Protein AF-A0A1W9SH51-F1 (afdb_monomer_lite)

Radius of gyration: 25.37 Å; chains: 1; bounding box: 35×31×90 Å

pLDDT: mean 86.39, std 11.56, range [53.78, 96.69]

Structure (mmCIF, N/CA/C/O backbone):
data_AF-A0A1W9SH51-F1
#
_entry.id   AF-A0A1W9SH51-F1
#
loop_
_atom_site.group_PDB
_atom_site.id
_atom_site.type_symbol
_atom_site.label_atom_id
_atom_site.label_alt_id
_atom_site.label_comp_id
_atom_site.label_asym_id
_atom_site.label_entity_id
_atom_site.label_seq_id
_atom_site.pdbx_PDB_ins_code
_atom_site.Cartn_x
_atom_site.Cartn_y
_atom_site.Cartn_z
_atom_site.occupancy
_atom_site.B_iso_or_equiv
_atom_site.auth_seq_id
_atom_site.auth_comp_id
_atom_site.auth_asym_id
_atom_site.auth_atom_id
_atom_site.pdbx_PDB_model_num
ATOM 1 N N . MET A 1 1 ? 20.339 -12.412 -67.704 1.00 67.69 1 MET A N 1
ATOM 2 C CA . MET A 1 1 ? 18.882 -12.650 -67.577 1.00 67.69 1 MET A CA 1
ATOM 3 C C . MET A 1 1 ? 18.539 -13.509 -66.360 1.00 67.69 1 MET A C 1
ATOM 5 O O . MET A 1 1 ? 17.982 -12.957 -65.426 1.00 67.69 1 MET A O 1
ATOM 9 N N . LYS A 1 2 ? 18.934 -14.795 -66.278 1.00 73.06 2 LYS A N 1
ATOM 10 C CA . LYS A 1 2 ? 18.623 -15.659 -65.108 1.00 73.06 2 LYS A CA 1
ATOM 11 C C . LYS A 1 2 ? 19.119 -15.112 -63.757 1.00 73.06 2 LYS A C 1
ATOM 13 O O . LYS A 1 2 ? 18.362 -15.106 -62.800 1.00 73.06 2 LYS A O 1
ATOM 18 N N . LYS A 1 3 ? 20.353 -14.593 -63.690 1.00 73.50 3 LYS A N 1
ATOM 19 C CA . LYS A 1 3 ? 20.926 -14.015 -62.454 1.00 73.50 3 LYS A CA 1
ATOM 20 C C . LYS A 1 3 ? 20.164 -12.773 -61.973 1.00 73.50 3 LYS A C 1
ATOM 22 O O . LYS A 1 3 ? 19.867 -12.658 -60.794 1.00 73.50 3 LYS A O 1
ATOM 27 N N . THR A 1 4 ? 19.788 -11.894 -62.900 1.00 78.12 4 THR A N 1
ATOM 28 C CA . THR A 1 4 ? 18.985 -10.693 -62.623 1.00 78.12 4 THR A CA 1
ATOM 29 C C . THR A 1 4 ? 17.590 -11.056 -62.109 1.00 78.12 4 THR A C 1
ATOM 31 O O . THR A 1 4 ? 17.111 -10.445 -61.164 1.00 78.12 4 THR A O 1
ATOM 34 N N . LEU A 1 5 ? 16.974 -12.098 -62.681 1.00 79.75 5 LEU A N 1
ATOM 35 C CA . LEU A 1 5 ? 15.664 -12.602 -62.261 1.00 79.75 5 LEU A CA 1
ATOM 36 C C . LEU A 1 5 ? 15.698 -13.203 -60.844 1.00 79.75 5 LEU A C 1
ATOM 38 O O . LEU A 1 5 ? 14.776 -12.998 -60.063 1.00 79.75 5 LEU A O 1
ATOM 42 N N . ILE A 1 6 ? 16.778 -13.914 -60.499 1.00 82.06 6 ILE A N 1
ATOM 43 C CA . ILE A 1 6 ? 16.974 -14.492 -59.161 1.00 82.06 6 ILE A CA 1
ATOM 44 C C . ILE A 1 6 ? 17.112 -13.384 -58.112 1.00 82.06 6 ILE A C 1
ATOM 46 O O . ILE A 1 6 ? 16.425 -13.435 -57.099 1.00 82.06 6 ILE A O 1
ATOM 50 N N . VAL A 1 7 ? 17.930 -12.359 -58.380 1.00 84.75 7 VAL A N 1
ATOM 51 C CA . VAL A 1 7 ? 18.124 -11.225 -57.458 1.00 84.75 7 VAL A CA 1
ATOM 52 C C . VAL A 1 7 ? 16.812 -10.474 -57.215 1.00 84.75 7 VAL A C 1
ATOM 54 O O . VAL A 1 7 ? 16.485 -10.149 -56.073 1.00 84.75 7 VAL A O 1
ATOM 57 N N . LEU A 1 8 ? 16.020 -10.253 -58.269 1.00 84.69 8 LEU A N 1
ATOM 58 C CA . LEU A 1 8 ? 14.731 -9.572 -58.152 1.00 84.69 8 LEU A CA 1
ATOM 59 C C . LEU A 1 8 ? 13.738 -10.375 -57.293 1.00 84.69 8 LEU A C 1
ATOM 61 O O . LEU A 1 8 ? 13.085 -9.810 -56.420 1.00 84.69 8 LEU A O 1
ATOM 65 N N . ASN A 1 9 ? 13.686 -11.697 -57.480 1.00 81.75 9 ASN A N 1
ATOM 66 C CA . ASN A 1 9 ? 12.831 -12.582 -56.687 1.00 81.75 9 ASN A CA 1
ATOM 67 C C . ASN A 1 9 ? 13.275 -12.672 -55.220 1.00 81.75 9 ASN A C 1
ATOM 69 O O . ASN A 1 9 ? 12.424 -12.707 -54.336 1.00 81.75 9 ASN A O 1
ATOM 73 N N . THR A 1 10 ? 14.582 -12.660 -54.934 1.00 80.19 10 THR A N 1
ATOM 74 C CA . THR A 1 10 ? 15.076 -12.642 -53.546 1.00 80.19 10 THR A CA 1
ATOM 75 C C . THR A 1 10 ? 14.762 -11.331 -52.833 1.00 80.19 10 THR A C 1
ATOM 77 O O . THR A 1 10 ? 14.383 -11.355 -51.667 1.00 80.19 10 THR A O 1
ATOM 80 N N . ILE A 1 11 ? 14.858 -10.193 -53.530 1.00 85.25 11 ILE A N 1
ATOM 81 C CA . ILE A 1 11 ? 14.500 -8.883 -52.969 1.00 85.25 11 ILE A CA 1
ATOM 82 C C . ILE A 1 11 ? 12.991 -8.820 -52.706 1.00 85.25 11 ILE A C 1
ATOM 84 O O . ILE A 1 11 ? 12.576 -8.389 -51.634 1.00 85.25 11 ILE A O 1
ATOM 88 N N . LEU A 1 12 ? 12.170 -9.308 -53.640 1.00 84.12 12 LEU A N 1
ATOM 89 C CA . LEU A 1 12 ? 10.717 -9.346 -53.478 1.00 84.12 12 LEU A CA 1
ATOM 90 C C . LEU A 1 12 ? 10.287 -10.258 -52.318 1.00 84.12 12 LEU A C 1
ATOM 92 O O . LEU A 1 12 ? 9.429 -9.874 -51.527 1.00 84.12 12 LEU A O 1
ATOM 96 N N . ALA A 1 13 ? 10.918 -11.427 -52.167 1.00 81.50 13 ALA A N 1
ATOM 97 C CA . ALA A 1 13 ? 10.682 -12.321 -51.035 1.00 81.50 13 ALA A CA 1
ATOM 98 C C . ALA A 1 13 ? 11.068 -11.667 -49.697 1.00 81.50 13 ALA A C 1
ATOM 100 O O . ALA A 1 13 ? 10.324 -11.777 -48.727 1.00 81.50 13 ALA A O 1
ATOM 101 N N . LEU A 1 14 ? 12.182 -10.931 -49.652 1.00 79.12 14 LEU A N 1
ATOM 102 C CA . LEU A 1 14 ? 12.616 -10.220 -48.450 1.00 79.12 14 LEU A CA 1
ATOM 103 C C . LEU A 1 14 ? 11.647 -9.086 -48.072 1.00 79.12 14 LEU A C 1
ATOM 105 O O . LEU A 1 14 ? 11.308 -8.936 -46.903 1.00 79.12 14 LEU A O 1
ATOM 109 N N . ILE A 1 15 ? 11.135 -8.336 -49.053 1.00 77.56 15 ILE A N 1
ATOM 110 C CA . ILE A 1 15 ? 10.126 -7.283 -48.835 1.00 77.56 15 ILE A CA 1
ATOM 111 C C . ILE A 1 15 ? 8.801 -7.877 -48.330 1.00 77.56 15 ILE A C 1
ATOM 113 O O . ILE A 1 15 ? 8.161 -7.291 -47.457 1.00 77.56 15 ILE A O 1
ATOM 117 N N . LEU A 1 16 ? 8.400 -9.051 -48.826 1.00 73.50 16 LEU A N 1
ATOM 118 C CA . LEU A 1 16 ? 7.199 -9.751 -48.359 1.00 73.50 16 LEU A CA 1
ATOM 119 C C . LEU A 1 16 ? 7.340 -10.235 -46.907 1.00 73.50 16 LEU A C 1
ATOM 121 O O . LEU A 1 16 ? 6.398 -10.084 -46.133 1.00 73.50 16 LEU A O 1
ATOM 125 N N . VAL A 1 17 ? 8.518 -10.735 -46.514 1.00 71.75 17 VAL A N 1
ATOM 126 C CA . VAL A 1 17 ? 8.808 -11.114 -45.117 1.00 71.75 17 VAL A CA 1
ATOM 127 C C . VAL A 1 17 ? 8.790 -9.886 -44.199 1.00 71.75 17 VAL A C 1
ATOM 129 O O . VAL A 1 17 ? 8.200 -9.935 -43.125 1.00 71.75 17 VAL A O 1
ATOM 132 N N . LEU A 1 18 ? 9.359 -8.759 -44.642 1.00 65.00 18 LEU A N 1
ATOM 133 C CA . LEU A 1 18 ? 9.366 -7.510 -43.869 1.00 65.00 18 LEU A CA 1
ATOM 134 C C . LEU A 1 18 ? 7.968 -6.882 -43.733 1.00 65.00 18 LEU A C 1
ATOM 136 O O . LEU A 1 18 ? 7.675 -6.257 -42.717 1.00 65.00 18 LEU A O 1
ATOM 140 N N . SER A 1 19 ? 7.088 -7.082 -44.718 1.00 63.75 19 SER A N 1
ATOM 141 C CA . SER A 1 19 ? 5.709 -6.566 -44.692 1.00 63.75 19 SER A CA 1
ATOM 142 C C . SER A 1 19 ? 4.786 -7.375 -43.770 1.00 63.75 19 SER A C 1
ATOM 144 O O . SER A 1 19 ? 3.774 -6.857 -43.308 1.00 63.75 19 SER A O 1
ATOM 146 N N . TYR A 1 20 ? 5.137 -8.631 -43.469 1.00 62.81 20 TYR A N 1
ATOM 147 C CA . TYR A 1 20 ? 4.387 -9.496 -42.549 1.00 62.81 20 TYR A CA 1
ATOM 148 C C . TYR A 1 20 ? 4.727 -9.275 -41.064 1.00 62.81 20 TYR A C 1
ATOM 150 O O . TYR A 1 20 ? 3.995 -9.756 -40.204 1.00 62.81 20 TYR A O 1
ATOM 158 N N . CYS A 1 21 ? 5.781 -8.517 -40.741 1.00 62.62 21 CYS A N 1
ATOM 159 C CA . CYS A 1 21 ? 6.168 -8.208 -39.357 1.00 62.62 21 CYS A CA 1
ATOM 160 C C . CYS A 1 21 ? 5.551 -6.915 -38.792 1.00 62.62 21 CYS A C 1
ATOM 162 O O . CYS A 1 21 ? 5.884 -6.536 -37.675 1.00 62.62 21 CYS A O 1
ATOM 164 N N . SER A 1 22 ? 4.693 -6.195 -39.526 1.00 61.84 22 SER A N 1
ATOM 165 C CA . SER A 1 22 ? 4.311 -4.828 -39.122 1.00 61.84 22 SER A CA 1
ATOM 166 C C . SER A 1 22 ? 2.964 -4.688 -38.404 1.00 61.84 22 SER A C 1
ATOM 168 O O . SER A 1 22 ? 2.526 -3.559 -38.178 1.00 61.84 22 SER A O 1
ATOM 170 N N . THR A 1 23 ? 2.280 -5.776 -38.041 1.00 61.59 23 THR A N 1
ATOM 171 C CA . THR A 1 23 ? 1.024 -5.666 -37.275 1.00 61.59 23 THR A CA 1
ATOM 172 C C . THR A 1 23 ? 0.909 -6.719 -36.182 1.00 61.59 23 THR A C 1
ATOM 174 O O . THR A 1 23 ? -0.056 -7.478 -36.124 1.00 61.59 23 THR A O 1
ATOM 177 N N . ASP A 1 24 ? 1.855 -6.701 -35.244 1.00 56.00 24 ASP A N 1
ATOM 178 C CA . ASP A 1 24 ? 1.523 -7.171 -33.904 1.00 56.00 24 ASP A CA 1
ATOM 179 C C . ASP A 1 24 ? 0.466 -6.224 -33.332 1.00 56.00 24 ASP A C 1
ATOM 181 O O . ASP A 1 24 ? 0.709 -5.035 -33.101 1.00 56.00 24 ASP A O 1
ATOM 185 N N . LYS A 1 25 ? -0.748 -6.747 -33.132 1.00 54.41 25 LYS A N 1
ATOM 186 C CA . LYS A 1 25 ? -1.753 -6.082 -32.304 1.00 54.41 25 LYS A CA 1
ATOM 187 C C . LYS A 1 25 ? -1.257 -6.139 -30.866 1.00 54.41 25 LYS A C 1
ATOM 189 O O . LYS A 1 25 ? -1.532 -7.080 -30.132 1.00 54.41 25 LYS A O 1
ATOM 194 N N . ASN A 1 26 ? -0.470 -5.137 -30.509 1.00 53.78 26 ASN A N 1
ATOM 195 C CA . ASN A 1 26 ? -0.003 -4.917 -29.158 1.00 53.78 26 ASN A CA 1
ATOM 196 C C . ASN A 1 26 ? -1.116 -4.189 -28.367 1.00 53.78 26 ASN A C 1
ATOM 198 O O . ASN A 1 26 ? -1.641 -3.190 -28.869 1.00 53.78 26 ASN A O 1
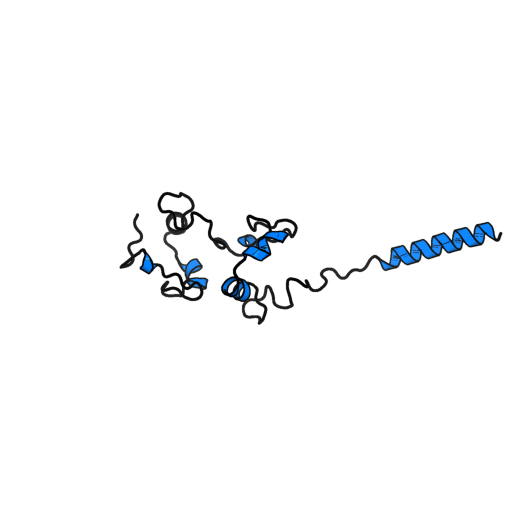ATOM 202 N N . PRO A 1 27 ? -1.484 -4.651 -27.160 1.00 57.22 27 PRO A N 1
ATOM 203 C CA . PRO A 1 27 ? -0.902 -5.783 -26.455 1.00 57.22 27 PRO A CA 1
ATOM 204 C C . PRO A 1 27 ? -1.588 -7.111 -26.771 1.00 57.22 27 PRO A C 1
ATOM 206 O O . PRO A 1 27 ? -2.814 -7.224 -26.727 1.00 57.22 27 PRO A O 1
ATOM 209 N N . LEU A 1 28 ? -0.766 -8.139 -27.011 1.00 56.72 28 LEU A N 1
ATOM 210 C CA . LEU A 1 28 ? -1.186 -9.523 -26.804 1.00 56.72 28 LEU A CA 1
ATOM 211 C C . LEU A 1 28 ? -1.681 -9.669 -25.353 1.00 56.72 28 LEU A C 1
ATOM 213 O O . LEU A 1 28 ? -1.148 -8.988 -24.469 1.00 56.72 28 LEU A O 1
ATOM 217 N N . PRO A 1 29 ? -2.662 -10.547 -25.072 1.00 61.16 29 PRO A N 1
ATOM 218 C CA . PRO A 1 29 ? -3.043 -10.856 -23.702 1.00 61.16 29 PRO A CA 1
ATOM 219 C C . PRO A 1 29 ? -1.792 -11.243 -22.913 1.00 61.16 29 PRO A C 1
ATOM 221 O O . PRO A 1 29 ? -1.067 -12.164 -23.294 1.00 61.16 29 PRO A O 1
ATOM 224 N N . SER A 1 30 ? -1.506 -10.502 -21.845 1.00 69.62 30 SER A N 1
ATOM 225 C CA . SER A 1 30 ? -0.377 -10.814 -20.980 1.00 69.62 30 SER A CA 1
ATOM 226 C C . SER A 1 30 ? -0.617 -12.190 -20.366 1.00 69.62 30 SER A C 1
ATOM 228 O O . SER A 1 30 ? -1.570 -12.382 -19.618 1.00 69.62 30 SER A O 1
ATOM 230 N N . VAL A 1 31 ? 0.257 -13.155 -20.647 1.00 74.31 31 VAL A N 1
ATOM 231 C CA . VAL A 1 31 ? 0.210 -14.469 -19.981 1.00 74.31 31 VAL A CA 1
ATOM 232 C C . VAL A 1 31 ? 0.390 -14.352 -18.465 1.00 74.31 31 VAL A C 1
ATOM 234 O O . VAL A 1 31 ? -0.103 -15.197 -17.726 1.00 74.31 31 VAL A O 1
ATOM 237 N N . SER A 1 32 ? 1.041 -13.283 -17.998 1.00 84.50 32 SER A N 1
ATOM 238 C CA . SER A 1 32 ? 1.205 -12.987 -16.572 1.00 84.50 32 SER A CA 1
ATOM 239 C C . SER A 1 32 ? 0.013 -12.236 -15.969 1.00 84.50 32 SER A C 1
ATOM 241 O O . SER A 1 32 ? -0.161 -12.260 -14.756 1.00 84.50 32 SER A O 1
ATOM 243 N N . HIS A 1 33 ? -0.801 -11.564 -16.793 1.00 90.75 33 HIS A N 1
ATOM 244 C CA . HIS A 1 33 ? -1.925 -10.726 -16.362 1.00 90.75 33 HIS A CA 1
ATOM 245 C C . HIS A 1 33 ? -3.159 -11.031 -17.231 1.00 90.75 33 HIS A C 1
ATOM 247 O O . HIS A 1 33 ? -3.299 -10.444 -18.309 1.00 90.75 33 HIS A O 1
ATOM 253 N N . PRO A 1 34 ? -4.037 -11.954 -16.801 1.00 91.12 34 PRO A N 1
ATOM 254 C CA . PRO A 1 34 ? -5.206 -12.370 -17.575 1.00 91.12 34 PRO A CA 1
ATOM 255 C C . PRO A 1 34 ? -6.235 -11.241 -17.753 1.00 91.12 34 PRO A C 1
ATOM 257 O O . PRO A 1 34 ? -6.132 -10.155 -17.176 1.00 91.12 34 PRO A O 1
ATOM 260 N N . GLU A 1 35 ? -7.271 -11.505 -18.549 1.00 89.56 35 GLU A N 1
ATOM 261 C CA . GLU A 1 35 ? -8.386 -10.572 -18.710 1.00 89.56 35 GLU A CA 1
ATOM 262 C C . GLU A 1 35 ? -9.019 -10.215 -17.351 1.00 89.56 35 GLU A C 1
ATOM 264 O O . GLU A 1 35 ? -9.191 -11.064 -16.472 1.00 89.56 35 GLU A O 1
ATOM 269 N N . GLY A 1 36 ? -9.329 -8.927 -17.171 1.00 90.50 36 GLY A N 1
ATOM 270 C CA . GLY A 1 36 ? -9.868 -8.391 -15.919 1.00 90.50 36 GLY A CA 1
ATOM 271 C C . GLY A 1 36 ? -8.826 -8.084 -14.835 1.00 90.50 36 GLY A C 1
ATOM 272 O O . GLY A 1 36 ? -9.207 -7.602 -13.773 1.00 90.50 36 GLY A O 1
ATOM 273 N N . TRP A 1 37 ? -7.523 -8.278 -15.084 1.00 92.56 37 TRP A N 1
ATOM 274 C CA . TRP A 1 37 ? -6.461 -8.059 -14.084 1.00 92.56 37 TRP A CA 1
ATOM 275 C C . TRP A 1 37 ? -6.504 -6.686 -13.389 1.00 92.56 37 TRP A C 1
ATOM 277 O O . TRP A 1 37 ? -6.322 -6.584 -12.175 1.00 92.56 37 TRP A O 1
ATOM 287 N N . ASN A 1 38 ? -6.804 -5.623 -14.140 1.00 91.50 38 ASN A N 1
ATOM 288 C CA . ASN A 1 38 ? -6.892 -4.248 -13.628 1.00 91.50 38 ASN A CA 1
ATOM 289 C C . ASN A 1 38 ? -8.334 -3.763 -13.420 1.00 91.50 38 ASN A C 1
ATOM 291 O O . ASN A 1 38 ? -8.578 -2.565 -13.296 1.00 91.50 38 ASN A O 1
ATOM 295 N N . THR A 1 39 ? -9.303 -4.675 -13.387 1.00 92.50 39 THR A N 1
ATOM 296 C CA . THR A 1 39 ? -10.714 -4.348 -13.193 1.00 92.50 39 THR A CA 1
ATOM 297 C C . THR A 1 39 ? -11.136 -4.762 -11.791 1.00 92.50 39 THR A C 1
ATOM 299 O O . THR A 1 39 ? -11.209 -5.948 -11.480 1.00 92.50 39 THR A O 1
ATOM 302 N N . SER A 1 40 ? -11.418 -3.779 -10.933 1.00 88.44 40 SER A N 1
ATOM 303 C CA . SER A 1 40 ? -11.871 -4.039 -9.563 1.00 88.44 40 SER A CA 1
ATOM 304 C C . SER A 1 40 ? -13.114 -4.935 -9.559 1.00 88.44 40 SER A C 1
ATOM 306 O O . SER A 1 40 ? -14.088 -4.654 -10.257 1.00 88.44 40 SER A O 1
ATOM 308 N N . GLY A 1 41 ? -13.067 -6.020 -8.783 1.00 87.44 41 GLY A N 1
ATOM 309 C CA . GLY A 1 41 ? -14.155 -6.996 -8.669 1.00 87.44 41 GLY A CA 1
ATOM 310 C C . GLY A 1 41 ? -14.194 -8.075 -9.756 1.00 87.44 41 GLY A C 1
ATOM 311 O O . GLY A 1 41 ? -15.028 -8.972 -9.661 1.00 87.44 41 GLY A O 1
ATOM 312 N N . ALA A 1 42 ? -13.308 -8.034 -10.755 1.00 94.25 42 ALA A N 1
ATOM 313 C CA . ALA A 1 42 ? -13.158 -9.142 -11.694 1.00 94.25 42 ALA A CA 1
ATOM 314 C C . ALA A 1 42 ? -12.572 -10.385 -11.004 1.00 94.25 42 ALA A C 1
ATOM 316 O O . ALA A 1 42 ? -11.836 -10.274 -10.022 1.00 94.25 42 ALA A O 1
ATOM 317 N N . GLU A 1 43 ? -12.857 -11.567 -11.556 1.00 92.12 43 GLU A N 1
ATOM 318 C CA . GLU A 1 43 ? -12.363 -12.855 -11.043 1.00 92.12 43 GLU A CA 1
ATOM 319 C C . GLU A 1 43 ? -10.835 -12.864 -10.894 1.00 92.12 43 GLU A C 1
ATOM 321 O O . GLU A 1 43 ? -10.312 -13.225 -9.843 1.00 92.12 43 GLU A O 1
ATOM 326 N N . ASN A 1 44 ? -10.124 -12.369 -11.909 1.00 91.31 44 ASN A N 1
ATOM 327 C CA . ASN A 1 44 ? -8.665 -12.312 -11.913 1.00 91.31 44 ASN A CA 1
ATOM 328 C C . ASN A 1 44 ? -8.100 -10.968 -11.429 1.00 91.31 44 ASN A C 1
ATOM 330 O O . ASN A 1 44 ? -6.995 -10.598 -11.819 1.00 91.31 44 ASN A O 1
ATOM 334 N N . PHE A 1 45 ? -8.842 -10.193 -10.637 1.00 94.31 45 PHE A N 1
ATOM 335 C CA . PHE A 1 45 ? -8.376 -8.884 -10.184 1.00 94.31 45 PHE A CA 1
ATOM 336 C C . PHE A 1 45 ? -7.075 -8.989 -9.371 1.00 94.31 45 PHE A C 1
ATOM 338 O O . PHE A 1 45 ? -6.994 -9.738 -8.393 1.00 94.31 45 PHE A O 1
ATOM 345 N N . HIS A 1 46 ? -6.070 -8.182 -9.728 1.00 94.25 46 HIS A N 1
ATOM 346 C CA . HIS A 1 46 ? -4.747 -8.241 -9.106 1.00 94.25 46 HIS A CA 1
ATOM 347 C C . HIS A 1 46 ? -4.785 -8.005 -7.599 1.00 94.25 46 HIS A C 1
ATOM 349 O O . HIS A 1 46 ? -4.042 -8.650 -6.868 1.00 94.25 46 HIS A O 1
ATOM 355 N N . GLY A 1 47 ? -5.665 -7.119 -7.115 1.00 92.69 47 GLY A N 1
ATOM 356 C CA . GLY A 1 47 ? -5.765 -6.824 -5.688 1.00 92.69 47 GLY A CA 1
ATOM 357 C C . GLY A 1 47 ? -6.172 -8.055 -4.879 1.00 92.69 47 GLY A C 1
ATOM 358 O O . GLY A 1 47 ? -5.617 -8.294 -3.811 1.00 92.69 47 GLY A O 1
ATOM 359 N N . SER A 1 48 ? -7.066 -8.891 -5.418 1.00 91.00 48 SER A N 1
ATOM 360 C CA . SER A 1 48 ? -7.413 -10.181 -4.809 1.00 91.00 48 SER A CA 1
ATOM 361 C C . SER A 1 48 ? -6.206 -11.116 -4.786 1.00 91.00 48 SER A C 1
ATOM 363 O O . SER A 1 48 ? -5.947 -11.758 -3.771 1.00 91.00 48 SER A O 1
ATOM 365 N N . LYS A 1 49 ? -5.425 -11.151 -5.874 1.00 91.44 49 LYS A N 1
ATOM 366 C CA . LYS A 1 49 ? -4.245 -12.013 -5.952 1.00 91.44 49 LYS A CA 1
ATOM 367 C C . LYS A 1 49 ? -3.140 -11.578 -4.990 1.00 91.44 49 LYS A C 1
ATOM 369 O O . LYS A 1 49 ? -2.555 -12.418 -4.318 1.00 91.44 49 LYS A O 1
ATOM 374 N N . VAL A 1 50 ? -2.895 -10.275 -4.878 1.00 93.12 50 VAL A N 1
ATOM 375 C CA . VAL A 1 50 ? -1.918 -9.702 -3.945 1.00 93.12 50 VAL A CA 1
ATOM 376 C C . VAL A 1 50 ? -2.292 -10.007 -2.493 1.00 93.12 50 VAL A C 1
ATOM 378 O O . VAL A 1 50 ? -1.412 -10.341 -1.707 1.00 93.12 50 VAL A O 1
ATOM 381 N N . LEU A 1 51 ? -3.579 -9.960 -2.135 1.00 89.19 51 LEU A N 1
ATOM 382 C CA . LEU A 1 51 ? -4.035 -10.355 -0.797 1.00 89.19 51 LEU A CA 1
ATOM 383 C C . LEU A 1 51 ? -3.839 -11.855 -0.520 1.00 89.19 51 LEU A C 1
ATOM 385 O O . LEU A 1 51 ? -3.578 -12.236 0.615 1.00 89.19 51 LEU A O 1
ATOM 389 N N . GLU A 1 52 ? -3.964 -12.703 -1.542 1.00 89.19 52 GLU A N 1
ATOM 390 C CA . GLU A 1 52 ? -3.836 -14.159 -1.417 1.00 89.19 52 GLU A CA 1
ATOM 391 C C . GLU A 1 52 ? -2.373 -14.617 -1.307 1.00 89.19 52 GLU A C 1
ATOM 393 O O . GLU A 1 52 ? -2.055 -15.470 -0.481 1.00 89.19 52 GLU A O 1
ATOM 398 N N . VAL A 1 53 ? -1.485 -14.083 -2.155 1.00 89.44 53 VAL A N 1
ATOM 399 C CA . VAL A 1 53 ? -0.114 -14.611 -2.318 1.00 89.44 53 VAL A CA 1
ATOM 400 C C . VAL A 1 53 ? 0.997 -13.579 -2.106 1.00 89.44 53 VAL A C 1
ATOM 402 O O . VAL A 1 53 ? 2.177 -13.914 -2.224 1.00 89.44 53 VAL A O 1
ATOM 405 N N . GLY A 1 54 ? 0.655 -12.327 -1.796 1.00 92.06 54 GLY A N 1
ATOM 406 C CA . GLY A 1 54 ? 1.604 -11.216 -1.725 1.00 92.06 54 GLY A CA 1
ATOM 407 C C . GLY A 1 54 ? 2.064 -10.721 -3.101 1.00 92.06 54 GLY A C 1
ATOM 408 O O . GLY A 1 54 ? 1.499 -11.060 -4.139 1.00 92.06 54 GLY A O 1
ATOM 409 N N . TYR A 1 55 ? 3.115 -9.897 -3.109 1.00 94.12 55 TYR A N 1
ATOM 410 C CA . TYR A 1 55 ? 3.642 -9.228 -4.312 1.00 94.12 55 TYR A CA 1
ATOM 411 C C . TYR A 1 55 ? 5.114 -9.558 -4.610 1.00 94.12 55 TYR A C 1
ATOM 413 O O . TYR A 1 55 ? 5.725 -8.967 -5.501 1.00 94.12 55 TYR A O 1
ATOM 421 N N . SER A 1 56 ? 5.726 -10.487 -3.868 1.00 94.94 56 SER A N 1
ATOM 422 C CA . SER A 1 56 ? 7.162 -10.778 -3.988 1.00 94.94 56 SER A CA 1
ATOM 423 C C . SER A 1 56 ? 7.555 -11.250 -5.388 1.00 94.94 56 SER A C 1
ATOM 425 O O . SER A 1 56 ? 8.596 -10.845 -5.898 1.00 94.94 56 SER A O 1
ATOM 427 N N . SER A 1 57 ? 6.709 -12.055 -6.038 1.00 93.12 57 SER A N 1
ATOM 428 C CA . SER A 1 57 ? 6.941 -12.519 -7.411 1.00 93.12 57 SER A CA 1
ATOM 429 C C . SER A 1 57 ? 6.824 -11.400 -8.448 1.00 93.12 57 SER A C 1
ATOM 431 O O . SER A 1 57 ? 7.435 -11.491 -9.506 1.00 93.12 57 SER A O 1
ATOM 433 N N . CYS A 1 58 ? 6.096 -10.321 -8.153 1.00 93.62 58 CYS A N 1
ATOM 434 C CA . CYS A 1 58 ? 5.922 -9.190 -9.064 1.00 93.62 58 CYS A CA 1
ATOM 435 C C . CYS A 1 58 ? 7.225 -8.393 -9.234 1.00 93.62 58 CYS A C 1
ATOM 437 O O . CYS A 1 58 ? 7.474 -7.823 -10.299 1.00 93.62 58 CYS A O 1
ATOM 439 N N . LYS A 1 59 ? 8.081 -8.385 -8.200 1.00 95.06 59 LYS A N 1
ATOM 440 C CA . LYS A 1 59 ? 9.333 -7.612 -8.160 1.00 95.06 59 LYS A CA 1
ATOM 441 C C . LYS A 1 59 ? 10.307 -7.963 -9.285 1.00 95.06 59 LYS A C 1
ATOM 443 O O . LYS A 1 59 ? 11.092 -7.108 -9.683 1.00 95.06 59 LYS A O 1
ATOM 448 N N . SER A 1 60 ? 10.248 -9.184 -9.825 1.00 94.75 60 SER A N 1
ATOM 449 C CA . SER A 1 60 ? 11.148 -9.616 -10.903 1.00 94.75 60 SER A CA 1
ATOM 450 C C . SER A 1 60 ? 10.985 -8.811 -12.192 1.00 94.75 60 SER A C 1
ATOM 452 O O . SER A 1 60 ? 11.924 -8.742 -12.972 1.00 94.75 60 SER A O 1
ATOM 454 N N . CYS A 1 61 ? 9.805 -8.228 -12.425 1.00 94.25 61 CYS A N 1
ATOM 455 C CA . CYS A 1 61 ? 9.515 -7.436 -13.625 1.00 94.25 61 CYS A CA 1
ATOM 456 C C . CYS A 1 61 ? 9.138 -5.990 -13.279 1.00 94.25 61 CYS A C 1
ATOM 458 O O . CYS A 1 61 ? 9.522 -5.061 -13.985 1.00 94.25 61 CYS A O 1
ATOM 460 N N . HIS A 1 62 ? 8.418 -5.785 -12.175 1.00 94.88 62 HIS A N 1
ATOM 461 C CA . HIS A 1 62 ? 7.945 -4.467 -11.741 1.00 94.88 62 HIS A CA 1
ATOM 462 C C . HIS A 1 62 ? 8.975 -3.686 -10.908 1.00 94.88 62 HIS A C 1
ATOM 464 O O . HIS A 1 62 ? 8.700 -2.563 -10.485 1.00 94.88 62 HIS A O 1
ATOM 470 N N . GLY A 1 63 ? 10.166 -4.260 -10.705 1.00 96.69 63 GLY A N 1
ATOM 471 C CA . GLY A 1 63 ? 11.256 -3.671 -9.936 1.00 96.69 63 GLY A CA 1
ATOM 472 C C . GLY A 1 63 ? 11.216 -4.078 -8.465 1.00 96.69 63 GLY A C 1
ATOM 473 O O . GLY A 1 63 ? 10.159 -4.360 -7.901 1.00 96.69 63 GLY A O 1
ATOM 474 N N . VAL A 1 64 ? 12.386 -4.089 -7.823 1.00 94.94 64 VAL A N 1
ATOM 475 C CA . VAL A 1 64 ? 12.516 -4.413 -6.390 1.00 94.94 64 VAL A CA 1
ATOM 476 C C . VAL A 1 64 ? 11.756 -3.434 -5.496 1.00 94.94 64 VAL A C 1
ATOM 478 O O . VAL A 1 64 ? 11.246 -3.834 -4.449 1.00 94.94 64 VAL A O 1
ATOM 481 N N . ASP A 1 65 ? 11.658 -2.184 -5.948 1.00 94.06 65 ASP A N 1
ATOM 482 C CA . ASP A 1 65 ? 10.925 -1.086 -5.328 1.00 94.06 65 ASP A CA 1
ATOM 483 C C . ASP A 1 65 ? 9.481 -0.970 -5.835 1.00 94.06 65 ASP A C 1
ATOM 485 O O . ASP A 1 65 ? 8.738 -0.127 -5.345 1.00 94.06 65 ASP A O 1
ATOM 489 N N . LEU A 1 66 ? 9.081 -1.806 -6.802 1.00 96.25 66 LEU A N 1
ATOM 490 C CA . LEU A 1 66 ? 7.749 -1.839 -7.408 1.00 96.25 66 LEU A CA 1
ATOM 491 C C . LEU A 1 66 ? 7.314 -0.510 -8.046 1.00 96.25 66 LEU A C 1
ATOM 493 O O . LEU A 1 66 ? 6.116 -0.238 -8.183 1.00 96.25 66 LEU A O 1
ATOM 497 N N . LYS A 1 67 ? 8.281 0.316 -8.467 1.00 95.75 67 LYS A N 1
ATOM 498 C CA . LYS A 1 67 ? 8.044 1.612 -9.127 1.00 95.75 67 LYS A CA 1
ATOM 499 C C . LYS A 1 67 ? 8.037 1.531 -10.653 1.00 95.75 67 LYS A C 1
ATOM 501 O O . LYS A 1 67 ? 8.033 2.557 -11.323 1.00 95.75 67 LYS A O 1
ATOM 506 N N . GLY A 1 68 ? 8.025 0.324 -11.215 1.00 94.00 68 GLY A N 1
ATOM 507 C CA . GLY A 1 68 ? 7.832 0.114 -12.647 1.00 94.00 68 GLY A CA 1
ATOM 508 C C . GLY A 1 68 ? 8.786 -0.893 -13.260 1.00 94.00 68 GLY A C 1
ATOM 509 O O . GLY A 1 68 ? 8.372 -1.616 -14.167 1.00 94.00 68 GLY A O 1
ATOM 510 N N . GLY A 1 69 ? 10.020 -0.983 -12.753 1.00 95.44 69 GLY A N 1
ATOM 511 C CA . GLY A 1 69 ? 11.050 -1.877 -13.286 1.00 95.44 69 GLY A CA 1
ATOM 512 C C . GLY A 1 69 ? 11.124 -1.828 -14.815 1.00 95.44 69 GLY A C 1
ATOM 513 O O . GLY A 1 69 ? 10.999 -0.763 -15.420 1.00 95.44 69 GLY A O 1
ATOM 514 N N . ASP A 1 70 ? 11.232 -3.000 -15.435 1.00 92.38 70 ASP A N 1
ATOM 515 C CA . ASP A 1 70 ? 11.278 -3.139 -16.895 1.00 92.38 70 ASP A CA 1
ATOM 516 C C . ASP A 1 70 ? 9.908 -2.917 -17.558 1.00 92.38 70 ASP A C 1
ATOM 518 O O . ASP A 1 70 ? 9.819 -2.636 -18.752 1.00 92.38 70 ASP A O 1
ATOM 522 N N . THR A 1 71 ? 8.818 -3.041 -16.794 1.00 91.75 71 THR A N 1
ATOM 523 C CA . THR A 1 71 ? 7.448 -2.899 -17.318 1.00 91.75 71 THR A CA 1
ATOM 524 C C . THR A 1 71 ? 6.980 -1.446 -17.422 1.00 91.75 71 THR A C 1
ATOM 526 O O . THR A 1 71 ? 6.000 -1.165 -18.114 1.00 91.75 71 THR A O 1
ATOM 529 N N . GLY A 1 72 ? 7.623 -0.527 -16.695 1.00 94.56 72 GLY A N 1
ATOM 530 C CA . GLY A 1 72 ? 7.179 0.859 -16.541 1.00 94.56 72 GLY A CA 1
ATOM 531 C C . GLY A 1 72 ? 5.821 1.023 -15.841 1.00 94.56 72 GLY A C 1
ATOM 532 O O . GLY A 1 72 ? 5.219 2.089 -15.953 1.00 94.56 72 GLY A O 1
ATOM 533 N N . LYS A 1 73 ? 5.304 -0.020 -15.171 1.00 93.19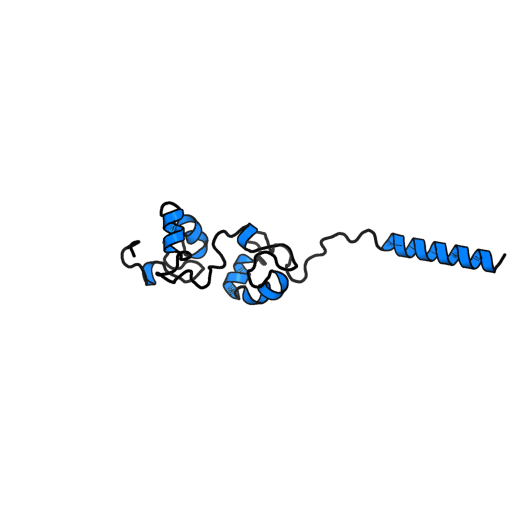 73 LYS A N 1
ATOM 534 C CA . LYS A 1 73 ? 4.044 0.005 -14.407 1.00 93.19 73 LYS A CA 1
ATOM 535 C C . LYS A 1 73 ? 4.301 -0.286 -12.939 1.00 93.19 73 LYS A C 1
ATOM 537 O O . LYS A 1 73 ? 4.714 -1.394 -12.601 1.00 93.19 73 LYS A O 1
ATOM 542 N N . GLY A 1 74 ? 4.085 0.710 -12.089 1.00 95.31 74 GLY A N 1
ATOM 543 C CA . GLY A 1 74 ? 4.343 0.623 -10.657 1.00 95.31 74 GLY A CA 1
ATOM 544 C C . GLY A 1 74 ? 3.065 0.448 -9.845 1.00 95.31 74 GLY A C 1
ATOM 545 O O . GLY A 1 74 ? 1.988 0.880 -10.251 1.00 95.31 74 GLY A O 1
ATOM 546 N N . CYS A 1 75 ? 3.179 -0.139 -8.653 1.00 95.62 75 CYS A N 1
ATOM 547 C CA . CYS A 1 75 ? 2.058 -0.199 -7.708 1.00 95.62 75 CYS A CA 1
ATOM 548 C C . CYS A 1 75 ? 1.567 1.214 -7.353 1.00 95.62 75 CYS A C 1
ATOM 550 O O . CYS A 1 75 ? 0.364 1.477 -7.294 1.00 95.62 75 CYS A O 1
ATOM 552 N N . PHE A 1 76 ? 2.519 2.137 -7.204 1.00 94.44 76 PHE A N 1
ATOM 553 C CA . PHE A 1 76 ? 2.288 3.514 -6.780 1.00 94.44 76 PHE A CA 1
ATOM 554 C C . PHE A 1 76 ? 1.641 4.411 -7.842 1.00 94.44 76 PHE A C 1
ATOM 556 O O . PHE A 1 76 ? 1.232 5.525 -7.525 1.00 94.44 76 PHE A O 1
ATOM 563 N N . ASP A 1 77 ? 1.457 3.911 -9.069 1.00 94.25 77 ASP A N 1
ATOM 564 C CA . ASP A 1 77 ? 0.682 4.605 -10.105 1.00 94.25 77 ASP A CA 1
ATOM 565 C C . ASP A 1 77 ? -0.802 4.727 -9.709 1.00 94.25 77 ASP A C 1
ATOM 567 O O . ASP A 1 77 ? -1.515 5.604 -10.195 1.00 94.25 77 ASP A O 1
ATOM 571 N N . CYS A 1 78 ? -1.287 3.823 -8.847 1.00 92.00 78 CYS A N 1
ATOM 572 C CA . CYS A 1 78 ? -2.666 3.801 -8.348 1.00 92.00 78 CYS A CA 1
ATOM 573 C C . CYS A 1 78 ? -2.753 3.686 -6.818 1.00 92.00 78 CYS A C 1
ATOM 575 O O . CYS A 1 78 ? -3.722 4.166 -6.229 1.00 92.00 78 CYS A O 1
ATOM 577 N N . HIS A 1 79 ? -1.766 3.065 -6.165 1.00 91.62 79 HIS A N 1
ATOM 578 C CA . HIS A 1 79 ? -1.768 2.834 -4.723 1.00 91.62 79 HIS A CA 1
ATOM 579 C C . HIS A 1 79 ? -0.804 3.768 -3.995 1.00 91.62 79 HIS A C 1
ATOM 581 O O . HIS A 1 79 ? 0.402 3.580 -4.041 1.00 91.62 79 HIS A O 1
ATOM 587 N N . GLN A 1 80 ? -1.326 4.743 -3.254 1.00 89.00 80 GLN A N 1
ATOM 588 C CA . GLN A 1 80 ? -0.486 5.777 -2.633 1.00 89.00 80 GLN A CA 1
ATOM 589 C C . GLN A 1 80 ? 0.462 5.229 -1.562 1.00 89.00 80 GLN A C 1
ATOM 591 O O . GLN A 1 80 ? 1.614 5.642 -1.501 1.00 89.00 80 GLN A O 1
ATOM 596 N N . THR A 1 81 ? -0.009 4.294 -0.735 1.00 89.44 81 THR A N 1
ATOM 597 C CA . THR A 1 81 ? 0.765 3.786 0.411 1.00 89.44 81 THR A CA 1
ATOM 598 C C . THR A 1 81 ? 1.058 2.299 0.358 1.00 89.44 81 THR A C 1
ATOM 600 O O . THR A 1 81 ? 1.700 1.800 1.275 1.00 89.44 81 THR A O 1
ATOM 603 N N . TYR A 1 82 ? 0.589 1.579 -0.667 1.00 93.06 82 TYR A N 1
ATOM 604 C CA . TYR A 1 82 ? 0.773 0.132 -0.765 1.00 93.06 82 TYR A CA 1
ATOM 605 C C . TYR A 1 82 ? 1.572 -0.257 -2.024 1.00 93.06 82 TYR A C 1
ATOM 607 O O . TYR A 1 82 ? 1.211 0.184 -3.115 1.00 93.06 82 TYR A O 1
ATOM 615 N N . PRO A 1 83 ? 2.570 -1.151 -1.920 1.00 94.06 83 PRO A N 1
ATOM 616 C CA . PRO A 1 83 ? 3.028 -1.804 -0.693 1.00 94.06 83 PRO A CA 1
ATOM 617 C C . PRO A 1 83 ? 3.597 -0.848 0.344 1.00 94.06 83 PRO A C 1
ATOM 619 O O . PRO A 1 83 ? 4.250 0.133 -0.004 1.00 94.06 83 PRO A O 1
ATOM 622 N N . HIS A 1 84 ? 3.300 -1.137 1.609 1.00 94.06 84 HIS A N 1
ATOM 623 C CA . HIS A 1 84 ? 3.848 -0.370 2.717 1.00 94.06 84 HIS A CA 1
ATOM 624 C C . HIS A 1 84 ? 5.377 -0.516 2.731 1.00 94.06 84 HIS A C 1
ATOM 626 O O . HIS A 1 84 ? 5.870 -1.611 2.438 1.00 94.06 84 HIS A O 1
ATOM 632 N N . PRO A 1 85 ? 6.123 0.560 3.033 1.00 91.25 85 PRO A N 1
ATOM 633 C CA . PRO A 1 85 ? 7.569 0.477 3.197 1.00 91.25 85 PRO A CA 1
ATOM 634 C C . PRO A 1 85 ? 7.930 -0.427 4.386 1.00 91.25 85 PRO A C 1
ATOM 636 O O . PRO A 1 85 ? 7.104 -0.668 5.268 1.00 91.25 85 PRO A O 1
ATOM 639 N N . ASP A 1 86 ? 9.160 -0.938 4.423 1.00 91.19 86 ASP A N 1
ATOM 640 C CA . 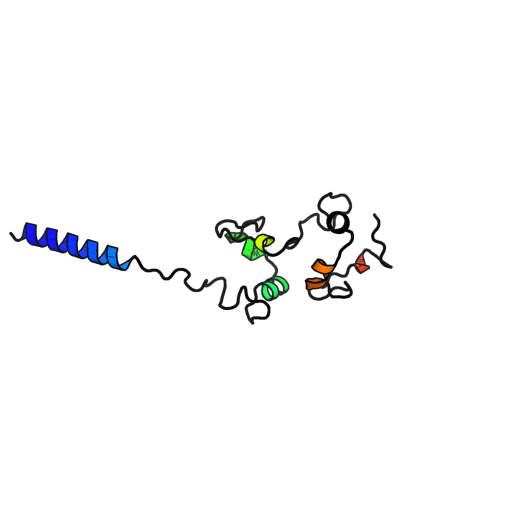ASP A 1 86 ? 9.581 -1.882 5.469 1.00 91.19 86 ASP A CA 1
ATOM 641 C C . ASP A 1 86 ? 9.540 -1.226 6.86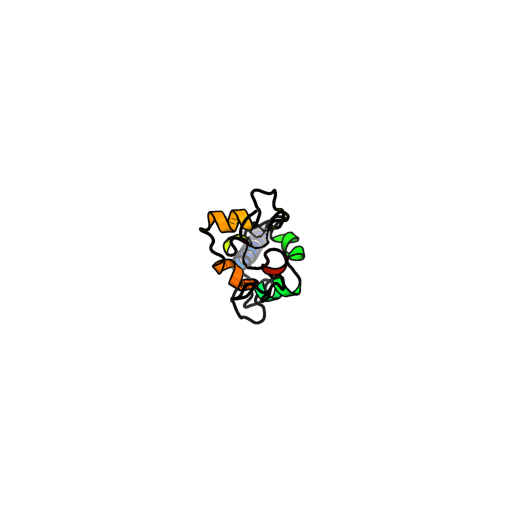5 1.00 91.19 86 ASP A C 1
ATOM 643 O O . ASP A 1 86 ? 9.201 -1.864 7.860 1.00 91.19 86 ASP A O 1
ATOM 647 N N . GLU A 1 87 ? 9.801 0.080 6.924 1.00 94.25 87 GLU A N 1
ATOM 648 C CA . GLU A 1 87 ? 9.764 0.919 8.119 1.00 94.25 87 GLU A CA 1
ATOM 649 C C . GLU A 1 87 ? 8.359 1.438 8.491 1.00 94.25 87 GLU A C 1
ATOM 651 O O . GLU A 1 87 ? 8.215 2.248 9.403 1.00 94.25 87 GLU A O 1
ATOM 656 N N . TRP A 1 88 ? 7.293 0.979 7.821 1.00 94.69 88 TRP A N 1
ATOM 657 C CA . TRP A 1 88 ? 5.932 1.513 8.001 1.00 94.69 88 TRP A CA 1
ATOM 658 C C . TRP A 1 88 ? 5.409 1.422 9.437 1.00 94.69 88 TRP A C 1
ATOM 660 O O . TRP A 1 88 ? 4.606 2.253 9.863 1.00 94.69 88 TRP A O 1
ATOM 670 N N . THR A 1 89 ? 5.842 0.411 10.188 1.00 92.62 89 THR A N 1
ATOM 671 C CA . THR A 1 89 ? 5.466 0.198 11.594 1.00 92.62 89 THR A CA 1
ATOM 672 C C . THR A 1 89 ? 6.546 0.638 12.582 1.00 92.62 89 THR A C 1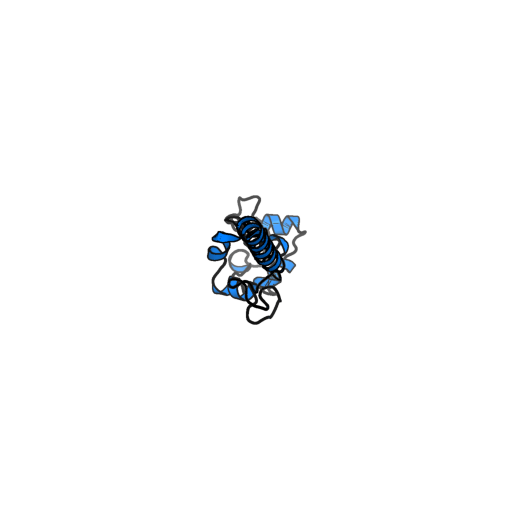
ATOM 674 O O . THR A 1 89 ? 6.399 0.384 13.774 1.00 92.62 89 THR A O 1
ATOM 677 N N . ASP A 1 90 ? 7.633 1.247 12.111 1.00 93.50 90 ASP A N 1
ATOM 678 C CA . ASP A 1 90 ? 8.719 1.734 12.958 1.00 93.50 90 ASP A CA 1
ATOM 679 C C . ASP A 1 90 ? 8.392 3.135 13.495 1.00 93.50 90 ASP A C 1
ATOM 681 O O . ASP A 1 90 ? 8.346 4.108 12.745 1.00 93.50 90 ASP A O 1
ATOM 685 N N . PHE A 1 91 ? 8.164 3.249 14.805 1.00 87.62 91 PHE A N 1
ATOM 686 C CA . PHE A 1 91 ? 7.777 4.508 15.449 1.00 87.62 91 PHE A CA 1
ATOM 687 C C . PHE A 1 91 ? 8.835 5.613 15.320 1.00 87.62 91 PHE A C 1
ATOM 689 O O . PHE A 1 91 ? 8.475 6.792 15.326 1.00 87.62 91 PHE A O 1
ATOM 696 N N . ASP A 1 92 ? 10.109 5.249 15.166 1.00 90.19 92 ASP A N 1
ATOM 697 C CA . ASP A 1 92 ? 11.217 6.204 15.065 1.00 90.19 92 ASP A CA 1
ATOM 698 C C . ASP A 1 92 ? 11.494 6.640 13.616 1.00 90.19 92 ASP A C 1
ATOM 700 O O . ASP A 1 92 ? 12.313 7.526 13.378 1.00 90.19 92 ASP A O 1
ATOM 704 N N . SER A 1 93 ? 10.808 6.040 12.640 1.00 93.94 93 SER A N 1
ATOM 705 C CA . SER A 1 93 ? 10.974 6.366 11.227 1.00 93.94 93 SER A CA 1
ATOM 706 C C . SER A 1 93 ? 10.093 7.534 10.780 1.00 93.94 93 SER A C 1
ATOM 708 O O . SER A 1 93 ? 8.883 7.520 10.994 1.00 93.94 93 SER A O 1
ATOM 710 N N . ASP A 1 94 ? 10.670 8.477 10.031 1.00 92.81 94 ASP A N 1
ATOM 711 C CA . ASP A 1 94 ? 9.932 9.564 9.365 1.00 92.81 94 ASP A CA 1
ATOM 712 C C . ASP A 1 94 ? 9.007 9.063 8.228 1.00 92.81 94 ASP A C 1
ATOM 714 O O . ASP A 1 94 ? 8.168 9.805 7.723 1.00 92.81 94 ASP A O 1
ATOM 718 N N . ASN A 1 95 ? 9.141 7.796 7.814 1.00 91.69 95 ASN A N 1
ATOM 719 C CA . ASN A 1 95 ? 8.334 7.162 6.761 1.00 91.69 95 ASN A CA 1
ATOM 720 C C . ASN A 1 95 ? 7.265 6.200 7.315 1.00 91.69 95 ASN A C 1
ATOM 722 O O . ASN A 1 95 ? 6.762 5.341 6.584 1.00 91.69 95 ASN A O 1
ATOM 726 N N . ASN A 1 96 ? 6.936 6.287 8.605 1.00 94.38 96 ASN A N 1
ATOM 727 C CA . ASN A 1 96 ? 5.949 5.400 9.215 1.00 94.38 96 ASN A CA 1
ATOM 728 C C . ASN A 1 96 ? 4.493 5.822 8.931 1.00 94.38 96 ASN A C 1
ATOM 730 O O . ASN A 1 96 ? 4.197 6.906 8.424 1.00 94.38 96 ASN A O 1
ATOM 734 N N . HIS A 1 97 ? 3.552 4.942 9.275 1.00 94.31 97 HIS A N 1
ATOM 735 C CA . HIS A 1 97 ? 2.124 5.184 9.058 1.00 94.31 97 HIS A CA 1
ATOM 736 C C . HIS A 1 97 ? 1.548 6.336 9.891 1.00 94.31 97 HIS A C 1
ATOM 738 O O . HIS A 1 97 ? 0.587 6.965 9.453 1.00 94.31 97 HIS A O 1
ATOM 744 N N . GLY A 1 98 ? 2.104 6.604 11.074 1.00 92.69 98 GLY A N 1
ATOM 745 C CA . GLY A 1 98 ? 1.713 7.724 11.927 1.00 92.69 98 GLY A CA 1
ATOM 746 C C . GLY A 1 98 ? 2.032 9.064 11.268 1.00 92.69 98 GLY A C 1
ATOM 747 O O . GLY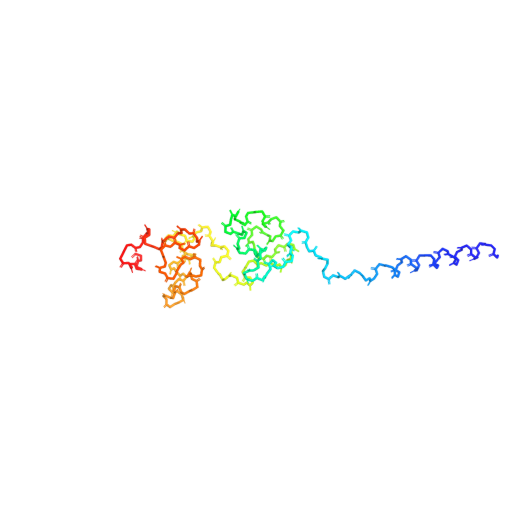 A 1 98 ? 1.136 9.895 11.137 1.00 92.69 98 GLY A O 1
ATOM 748 N N . GLU A 1 99 ? 3.255 9.218 10.755 1.00 93.38 99 GLU A N 1
ATOM 749 C CA . GLU A 1 99 ? 3.690 10.404 10.003 1.00 93.38 99 GLU A CA 1
ATOM 750 C C . GLU A 1 99 ? 2.834 10.608 8.745 1.00 93.38 99 GLU A C 1
ATOM 752 O O . GLU A 1 99 ? 2.376 11.715 8.462 1.00 93.38 99 GLU A O 1
ATOM 757 N N . TYR A 1 100 ? 2.523 9.526 8.019 1.00 93.25 100 TYR A N 1
ATOM 758 C CA . TYR A 1 100 ? 1.603 9.592 6.879 1.00 93.25 100 TYR A CA 1
ATOM 759 C C . TYR A 1 100 ? 0.198 10.062 7.287 1.00 93.25 100 TYR A C 1
ATOM 761 O O . TYR A 1 100 ? -0.402 10.899 6.614 1.00 93.25 100 TYR A O 1
ATOM 769 N N . ILE A 1 101 ? -0.353 9.531 8.383 1.00 92.56 101 ILE A N 1
ATOM 770 C CA . ILE A 1 101 ? -1.677 9.931 8.876 1.00 92.56 101 ILE A CA 1
ATOM 771 C C . ILE A 1 101 ? -1.668 11.409 9.285 1.00 92.56 101 ILE A C 1
ATOM 773 O O . ILE A 1 101 ? -2.600 12.135 8.932 1.00 92.56 101 ILE A O 1
ATOM 777 N N . GLU A 1 102 ? -0.630 11.874 9.982 1.00 92.06 102 GLU A N 1
ATOM 778 C CA . GLU A 1 102 ? -0.476 13.276 10.381 1.00 92.06 102 GLU A CA 1
ATOM 779 C C . GLU A 1 102 ? -0.399 14.205 9.162 1.00 92.06 102 GLU A C 1
ATOM 781 O O . GLU A 1 102 ? -1.186 15.153 9.054 1.00 92.06 102 GLU A O 1
ATOM 786 N N . ALA A 1 103 ? 0.453 13.875 8.186 1.00 92.94 103 ALA A N 1
ATOM 787 C CA . ALA A 1 103 ? 0.573 14.605 6.924 1.00 92.94 103 ALA A CA 1
ATOM 788 C C . ALA A 1 103 ? -0.756 14.664 6.145 1.00 92.94 103 ALA A C 1
ATOM 790 O O . ALA A 1 103 ? -1.033 15.633 5.433 1.00 92.94 103 ALA A O 1
ATOM 791 N N . ASN A 1 104 ? -1.622 13.667 6.338 1.00 92.25 104 ASN A N 1
ATOM 792 C CA . ASN A 1 104 ? -2.938 13.564 5.717 1.00 92.25 104 ASN A CA 1
ATOM 793 C C . ASN A 1 104 ? -4.078 14.018 6.649 1.00 92.25 104 ASN A C 1
ATOM 795 O O . ASN A 1 104 ? -5.211 13.539 6.541 1.00 92.25 104 ASN A O 1
ATOM 799 N N . SER A 1 105 ? -3.805 14.982 7.538 1.00 93.50 105 SER A N 1
ATOM 800 C CA . SER A 1 105 ? -4.800 15.616 8.423 1.00 93.50 105 SER A CA 1
ATOM 801 C C . SER A 1 105 ? -5.537 14.628 9.336 1.00 93.50 105 SER A C 1
ATOM 803 O O . SER A 1 105 ? -6.723 14.795 9.623 1.00 93.50 105 SER A O 1
ATOM 805 N N . GLY A 1 106 ? -4.860 13.563 9.762 1.00 90.12 106 GLY A N 1
ATOM 806 C CA . GLY A 1 106 ? -5.443 12.513 10.592 1.00 90.12 106 GLY A CA 1
ATOM 807 C C . GLY A 1 106 ? -6.375 11.554 9.842 1.00 90.12 106 GLY A C 1
ATOM 808 O O . GLY A 1 106 ? -7.044 10.737 10.477 1.00 90.12 106 GLY A O 1
ATOM 809 N N . SER A 1 107 ? -6.474 11.643 8.509 1.00 91.81 107 SER A N 1
ATOM 810 C CA . SER A 1 107 ? -7.401 10.806 7.744 1.00 91.81 107 SER A CA 1
ATOM 811 C C . SER A 1 107 ? -6.923 9.358 7.645 1.00 91.81 107 SER A C 1
ATOM 813 O O . SER A 1 107 ? -5.790 9.069 7.266 1.00 91.81 107 SER A O 1
ATOM 815 N N . THR A 1 108 ? -7.844 8.430 7.907 1.00 92.19 108 THR A N 1
ATOM 816 C CA . THR A 1 108 ? -7.649 6.978 7.762 1.00 92.19 108 THR A CA 1
ATOM 817 C C . THR A 1 108 ? -8.506 6.381 6.645 1.00 92.19 108 THR A C 1
ATOM 819 O O . THR A 1 108 ? -8.584 5.161 6.496 1.00 92.19 108 THR A O 1
ATOM 822 N N . ASP A 1 109 ? -9.166 7.215 5.836 1.00 93.06 109 ASP A N 1
ATOM 823 C CA . ASP A 1 109 ? -10.163 6.745 4.868 1.00 93.06 109 ASP A CA 1
ATOM 824 C C . ASP A 1 109 ? -9.562 5.842 3.788 1.00 93.06 109 ASP A C 1
ATOM 826 O O . ASP A 1 109 ? -10.163 4.831 3.423 1.00 93.06 109 ASP A O 1
ATOM 830 N N . TYR A 1 110 ? -8.341 6.142 3.336 1.00 91.31 110 TYR A N 1
ATOM 831 C CA . TYR A 1 110 ? -7.625 5.293 2.382 1.00 91.31 110 TYR A CA 1
ATOM 832 C C . TYR A 1 110 ? -7.324 3.900 2.967 1.00 91.31 110 TYR A C 1
ATOM 834 O O . TYR A 1 110 ? -7.441 2.883 2.275 1.00 91.31 110 TYR A O 1
ATOM 842 N N . CYS A 1 111 ? -7.022 3.835 4.267 1.00 93.12 111 CYS A N 1
ATOM 843 C CA . CYS A 1 111 ? -6.688 2.605 4.984 1.00 93.12 111 CYS A CA 1
ATOM 844 C C . CYS A 1 111 ? -7.888 1.648 5.059 1.00 93.12 111 CYS A C 1
ATOM 846 O O . CYS A 1 111 ? -7.723 0.432 4.941 1.00 93.12 111 CYS A O 1
ATOM 848 N N . LYS A 1 112 ? -9.110 2.189 5.186 1.00 93.75 112 LYS A N 1
ATOM 849 C CA . LYS A 1 112 ? -10.354 1.408 5.334 1.00 93.75 112 LYS A CA 1
ATOM 850 C C . LYS A 1 112 ? -10.625 0.458 4.168 1.00 93.75 112 LYS A C 1
ATOM 852 O O . LYS A 1 112 ? -11.275 -0.568 4.359 1.00 93.75 112 LYS A O 1
ATOM 857 N N . SER A 1 113 ? -10.099 0.760 2.977 1.00 90.19 113 SER A N 1
ATOM 858 C CA . SER A 1 113 ? -10.220 -0.097 1.788 1.00 90.19 113 SER A CA 1
ATOM 859 C C . SER A 1 113 ? -9.674 -1.516 2.007 1.00 90.19 113 SER A C 1
ATOM 861 O O . SER A 1 113 ? -10.216 -2.479 1.458 1.00 90.19 113 SER A O 1
ATOM 863 N N . CYS A 1 114 ? -8.638 -1.644 2.842 1.00 91.81 114 CYS A N 1
ATOM 864 C CA . CYS A 1 114 ? -7.979 -2.909 3.157 1.00 91.81 114 CYS A CA 1
ATOM 865 C C . CYS A 1 114 ? -8.150 -3.296 4.630 1.00 91.81 114 CYS A C 1
ATOM 867 O O . CYS A 1 114 ? -8.419 -4.458 4.914 1.00 91.81 114 CYS A O 1
ATOM 869 N N . HIS A 1 115 ? -8.076 -2.340 5.557 1.00 94.06 115 HIS A N 1
ATOM 870 C CA . HIS A 1 115 ? -8.146 -2.581 7.005 1.00 94.06 115 HIS A CA 1
ATOM 871 C C . HIS A 1 115 ? -9.577 -2.622 7.567 1.00 94.06 115 HIS A C 1
ATOM 873 O O . HIS A 1 115 ? -9.765 -2.867 8.757 1.00 94.06 115 HIS A O 1
ATOM 879 N N . GLY A 1 116 ? -10.591 -2.428 6.717 1.00 95.38 116 GLY A N 1
ATOM 880 C CA . GLY A 1 116 ? -12.002 -2.445 7.102 1.00 95.38 116 GLY A CA 1
ATOM 881 C C . GLY A 1 116 ? -12.518 -1.064 7.502 1.00 95.38 116 GLY A C 1
ATOM 882 O O . GLY A 1 116 ? -11.757 -0.186 7.899 1.00 95.38 116 GLY A O 1
ATOM 883 N N . SER A 1 117 ? -13.833 -0.860 7.397 1.00 95.31 117 SER A N 1
ATOM 884 C CA . SER A 1 117 ? -14.476 0.426 7.712 1.00 95.31 117 SER A CA 1
ATOM 885 C C . SER A 1 117 ? -14.304 0.850 9.170 1.00 95.31 117 SER A C 1
ATOM 887 O O . SER A 1 117 ? -14.309 2.043 9.465 1.00 95.31 117 SER A O 1
ATOM 889 N N . ASP A 1 118 ? -14.164 -0.131 10.058 1.00 93.81 118 ASP A N 1
ATOM 890 C CA . ASP A 1 118 ? -13.929 0.032 11.489 1.00 93.81 118 ASP A CA 1
ATOM 891 C C . ASP A 1 118 ? -12.449 -0.109 11.873 1.00 93.81 118 ASP A C 1
ATOM 893 O O . ASP A 1 118 ? -12.129 -0.002 13.050 1.00 93.81 118 ASP A O 1
ATOM 897 N N . LEU A 1 119 ? -11.552 -0.323 10.900 1.00 94.31 119 LEU A N 1
ATOM 898 C CA . LEU A 1 119 ? -10.110 -0.500 11.095 1.00 94.31 119 LEU A CA 1
ATOM 899 C C . LEU A 1 119 ? -9.728 -1.699 11.986 1.00 94.31 119 LEU A C 1
ATOM 901 O O . LEU A 1 119 ? -8.640 -1.730 12.567 1.00 94.31 119 LEU A O 1
ATOM 905 N N . THR A 1 120 ? -10.603 -2.703 12.086 1.00 94.62 120 THR A N 1
ATOM 906 C CA . THR A 1 120 ? -10.379 -3.899 12.917 1.00 94.62 120 THR A CA 1
ATOM 907 C C . THR A 1 120 ? -9.690 -5.050 12.182 1.00 94.62 120 THR A C 1
ATOM 909 O O . THR A 1 120 ? -9.530 -6.132 12.744 1.00 94.62 120 THR A O 1
ATOM 912 N N . GLY A 1 121 ? -9.246 -4.836 10.941 1.00 92.81 121 GLY A N 1
ATOM 913 C CA . GLY A 1 121 ? -8.452 -5.803 10.183 1.00 92.81 121 GLY A CA 1
ATOM 914 C C . GLY A 1 121 ? -8.932 -6.004 8.755 1.00 92.81 121 GLY A C 1
ATOM 915 O O . GLY A 1 121 ? -8.110 -6.197 7.868 1.00 92.81 121 GLY A O 1
ATOM 916 N N . GLY A 1 122 ? -10.237 -5.906 8.494 1.00 94.62 122 GLY A N 1
ATOM 917 C CA . GLY A 1 122 ? -10.793 -6.004 7.142 1.00 94.62 122 GLY A CA 1
ATOM 918 C C . GLY A 1 122 ? -10.215 -7.166 6.322 1.00 94.62 122 GLY A C 1
ATOM 919 O O . GLY A 1 122 ? -10.167 -8.305 6.778 1.00 94.62 122 GLY A O 1
ATOM 920 N N . LYS A 1 123 ? -9.772 -6.864 5.098 1.00 91.31 123 LYS A N 1
ATOM 921 C CA . LYS A 1 123 ? -9.112 -7.817 4.193 1.00 91.31 123 LYS A CA 1
ATOM 922 C C . LYS A 1 123 ? -7.622 -8.007 4.491 1.00 91.31 123 LYS A C 1
ATOM 924 O O . LYS A 1 123 ? -7.080 -9.033 4.103 1.00 91.31 123 LYS A O 1
ATOM 929 N N . SER A 1 124 ? -6.956 -7.038 5.124 1.00 91.31 124 SER A N 1
ATOM 930 C CA . SER A 1 124 ? -5.525 -7.141 5.451 1.00 91.31 124 SER A CA 1
ATOM 931 C C . SER A 1 124 ? -5.256 -8.039 6.663 1.00 91.31 124 SER A C 1
ATOM 933 O O . SER A 1 124 ? -4.146 -8.534 6.821 1.00 91.31 124 SER A O 1
ATOM 935 N N . GLY A 1 125 ? -6.253 -8.231 7.530 1.00 93.19 125 GLY A N 1
ATOM 936 C CA . GLY A 1 125 ? -6.128 -8.928 8.810 1.00 93.19 125 GLY A CA 1
ATOM 937 C C . GLY A 1 125 ? -5.409 -8.123 9.900 1.00 93.19 125 GLY A C 1
ATOM 938 O O . GLY A 1 125 ? -5.263 -8.618 11.014 1.00 93.19 125 GLY A O 1
ATOM 939 N N . ILE A 1 126 ? -4.978 -6.888 9.614 1.00 92.31 126 ILE A N 1
ATOM 940 C CA . ILE A 1 126 ? -4.198 -6.055 10.541 1.00 92.31 126 ILE A CA 1
ATOM 941 C C . ILE A 1 126 ? -5.087 -4.977 11.162 1.00 92.31 126 ILE A C 1
ATOM 943 O O . ILE A 1 126 ? -5.524 -4.051 10.475 1.00 92.31 126 ILE A O 1
ATOM 947 N N . SER A 1 127 ? -5.339 -5.093 12.466 1.00 93.69 127 SER A N 1
ATOM 948 C CA . SER A 1 127 ? -6.147 -4.143 13.236 1.00 93.69 127 SER A CA 1
ATOM 949 C C . SER A 1 127 ? -5.307 -2.967 13.731 1.00 93.69 127 SER A C 1
ATOM 951 O O . SER A 1 127 ? -4.247 -3.168 14.324 1.00 93.69 127 SER A O 1
ATOM 953 N N . CYS A 1 128 ? -5.812 -1.739 13.586 1.00 92.62 128 CYS A N 1
ATOM 954 C CA . CYS A 1 128 ? -5.191 -0.561 14.204 1.00 92.62 128 CYS A CA 1
ATOM 955 C C . CYS A 1 128 ? -5.119 -0.701 15.734 1.00 92.62 128 CYS A C 1
ATOM 957 O O . CYS A 1 128 ? -4.162 -0.269 16.376 1.00 92.62 128 CYS A O 1
ATOM 959 N N . PHE A 1 129 ? -6.110 -1.368 16.326 1.00 91.06 129 PHE A N 1
ATOM 960 C CA . PHE A 1 129 ? -6.233 -1.525 17.774 1.00 91.06 129 PHE A CA 1
ATOM 961 C C . PHE A 1 129 ? -5.324 -2.611 18.354 1.00 91.06 129 PHE A C 1
ATOM 963 O O . PHE A 1 129 ? -5.283 -2.771 19.571 1.00 91.06 129 PHE A O 1
ATOM 970 N N . SER A 1 130 ? -4.580 -3.338 17.512 1.00 90.56 130 SER A N 1
ATOM 971 C CA . SER A 1 130 ? -3.519 -4.233 17.983 1.00 90.56 130 SER A CA 1
ATOM 972 C C . SER A 1 130 ? -2.388 -3.464 18.672 1.00 90.56 130 SER A C 1
ATOM 974 O O . SER A 1 130 ? -1.794 -3.996 19.605 1.00 90.56 130 SER A O 1
ATOM 976 N N . CYS A 1 131 ? -2.132 -2.219 18.249 1.00 89.44 131 CYS A N 1
ATOM 977 C CA . CYS A 1 131 ? -1.109 -1.346 18.835 1.00 89.44 131 CYS A CA 1
ATOM 978 C C . CYS A 1 131 ? -1.681 -0.045 19.430 1.00 89.44 131 CYS A C 1
ATOM 980 O O . CYS A 1 131 ? -1.073 0.504 20.341 1.00 89.44 131 CYS A O 1
ATOM 982 N N . HIS A 1 132 ? -2.852 0.425 18.973 1.00 88.94 132 HIS A N 1
ATOM 983 C CA . HIS A 1 132 ? -3.477 1.683 19.418 1.00 88.94 132 HIS A CA 1
ATOM 984 C C . HIS A 1 132 ? -4.782 1.449 20.210 1.00 88.94 132 HIS A C 1
ATOM 986 O O . HIS A 1 132 ? -5.879 1.701 19.693 1.00 88.94 132 HIS A O 1
ATOM 992 N N . PRO A 1 133 ? -4.723 0.943 21.456 1.00 83.69 133 PRO A N 1
ATOM 993 C CA . PRO A 1 133 ? -5.915 0.724 22.268 1.00 83.69 133 PRO A CA 1
ATOM 994 C C . PRO A 1 133 ? -6.641 2.048 22.554 1.00 83.69 133 PRO A C 1
ATOM 996 O O . PRO A 1 133 ? -6.028 3.071 22.838 1.00 83.69 133 PRO A O 1
ATOM 999 N N . ALA A 1 134 ? -7.975 2.027 22.478 1.00 72.19 134 ALA A N 1
ATOM 1000 C CA . ALA A 1 134 ? -8.841 3.188 22.723 1.00 72.19 134 ALA A CA 1
ATOM 1001 C C . ALA A 1 134 ? -8.601 4.414 21.809 1.00 72.19 134 ALA A C 1
ATOM 1003 O O . ALA A 1 134 ? -8.937 5.535 22.185 1.00 72.19 134 ALA A O 1
ATOM 1004 N N . GLY A 1 135 ? -8.072 4.212 20.594 1.00 62.28 135 GLY A N 1
ATOM 1005 C CA . GLY A 1 135 ? -7.931 5.284 19.600 1.00 62.28 135 GLY A CA 1
ATOM 1006 C C . GLY A 1 135 ? -6.810 6.280 19.905 1.00 62.28 135 GLY A C 1
ATOM 1007 O O . GLY A 1 135 ? -6.838 7.400 19.397 1.00 62.28 135 GLY A O 1
ATOM 1008 N N . SER A 1 136 ? -5.832 5.898 20.732 1.00 66.19 136 SER A N 1
ATOM 1009 C CA . SER A 1 136 ? -4.647 6.715 20.989 1.00 66.19 136 SER A CA 1
ATOM 1010 C C . SER A 1 136 ? -3.801 6.835 19.718 1.00 66.19 136 SER A C 1
ATOM 1012 O O . SER A 1 136 ? -3.100 5.897 19.343 1.00 66.19 136 SER A O 1
ATOM 1014 N N . LEU A 1 137 ? -3.873 7.988 19.054 1.00 62.97 137 LEU A N 1
ATOM 1015 C CA . LEU A 1 137 ? -3.076 8.322 17.866 1.00 62.97 137 LEU A CA 1
ATOM 1016 C C . LEU A 1 137 ? -1.778 9.079 18.204 1.00 62.97 137 LEU A C 1
ATOM 1018 O O . LEU A 1 137 ? -1.150 9.632 17.310 1.00 62.97 137 LEU A O 1
ATOM 1022 N N . SER A 1 138 ? -1.380 9.144 19.477 1.00 56.38 138 SER A N 1
ATOM 1023 C CA . SER A 1 138 ? -0.126 9.791 19.871 1.00 56.38 138 SER A CA 1
ATOM 1024 C C . SER A 1 138 ? 1.030 8.792 19.911 1.00 56.38 138 SER A C 1
ATOM 1026 O O . SER A 1 138 ? 0.844 7.658 20.362 1.00 56.38 138 SER A O 1
ATOM 1028 N N . LYS A 1 139 ? 2.212 9.251 19.480 1.00 53.88 139 LYS A N 1
ATOM 1029 C CA . LYS A 1 139 ? 3.505 8.711 19.926 1.00 53.88 139 LYS A CA 1
ATOM 1030 C C . LYS A 1 139 ? 3.602 8.726 21.456 1.00 53.88 139 LYS A C 1
ATOM 1032 O O . LYS A 1 139 ? 2.967 9.611 22.082 1.00 53.88 139 LYS A O 1
#

Sequence (139 aa):
MKKTLIVLNTILALILVLSYCSTDKNPLPSVSHPEGWNTSGAENFHGSKVLEVGYSSCKSCHGVDLKGGDTGKGCFDCHQTYPHPDEWTDFDSDNNHGEYIEANSGSTDYCKSCHGSDLTGGKSGISCFSCHPAGSLSK

Secondary structure (DSSP, 8-state):
-HHHHHHHHHHHHHHHHHHTTS---SPPPBTTB-TTTTSTT-TT-HHHHHHHH-SGGGHHHH-TTSS-GGGT--GGGT-SS-SPPTTTT-TT-TTSHHHHHHHTTT--HHHHHHH-TTSS-TTTT--GGGTSGGG----

Foldseek 3Di:
DVVVVVVVVVVVVVVVVVVVPPDDPPPDAPPVAHPCCCPPPDPNDVVVVCLVPNCPVVCVQCNPQQCRRVNNHRPCVPQVQPPPDPCQVPPPDCRHPLVVCVVVVNDCPSVCVQCNPQSCRRSNNDRPCVPQPPNPSDD

=== Feature glossary ===
The record interleaves many kinds of information about one protein. Here is each kind framed as the question it answers.

Q: What does the local fold look like, residue by residue?
A: A 3Di character summarizes, for each residue, the relative orientation of the Cα frame of its nearest spatial neighbor. Because it encodes fold topology rather than chemistry, 3Di alignments detect remote structural similarity that sequence alignment misses.

Q: Which residues are in helices, strands, or loops?
A: Secondary structure is the local, repeating backbone conformation. DSSP classifies it into eight states by reading the hydrogen-bond network: three helix types (H, G, I), two β types (E, B), two non-regular types (T, S), and unstructured coil (-).

Q: How big and how compact is the whole molecule?
A: Three whole-structure scalars: the radius of gyration (RMS distance of Cα from centroid, in Å), the count of Cα–Cα contacts (pairs closer than 8 Å and separated by more than four residues in sequence — i.e. tertiary, not local, contacts), and the bounding-box dimensions. Together they distinguish compact globular folds from extended fibres or disordered chains.

Q: How confident is the AlphaFold model at each residue?
A: For AlphaFold models, the B-factor field carries pLDDT — the model's own estimate of local accuracy on a 0–100 scale. Regions with pLDDT<50 should be treated as essentially unmodeled; they often correspond to intrinsically disordered segments.

Q: What family and function is it annotated with?
A: Functional annotations link the protein to curated databases. InterPro entries identify conserved domains and families by matching the sequence against member-database signatures (Pfam, PROSITE, CDD, …). Gene Ontology (GO) terms describe molecular function, biological process, and cellular component in a controlled vocabulary. CATH places the structure in a hierarchical fold classification (Class/Architecture/Topology/Homologous-superfamily). The organism is the source species.

Q: What known structures does this most resemble?
A: Nearest PDB neighbors are the top structural matches found by Foldseek when searching this structure against the entire Protein Data Bank. Each hit reports a TM-score (0 to 1; >0.5 almost always implies the same fold) and an E-value. These are *structural* homologs — they may share no detectable sequence similarity.

Q: Which residues are buried vs exposed?
A: Solvent-accessible surface area (SASA) is the area in Å² traced out by the centre of a 1.4 Å probe sphere (a water molecule) rolled over the protein's van der Waals surface (Shrake–Rupley / Lee–Richards construction). Buried residues have near-zero SASA; fully exposed residues can exceed 200 Å². The total SASA scales roughly with the number of surface residues.

Q: What are the backbone torsion angles?
A: φ (phi) and ψ (psi) are the two rotatable backbone dihedrals per residue: φ is the C(i-1)–N–Cα–C torsion, ψ is the N–Cα–C–N(i+1) torsion, both in degrees on (−180°, 180°]. α-helical residues cluster near (−60°, −45°); β-strand residues near (−120°, +130°). A Ramachandran plot is simply a scatter of (φ, ψ) for every residue.

Q: Are the domains correctly placed relative to each other?
A: Predicted aligned error is AlphaFold's pairwise confidence. Unlike pLDDT (per-residue), PAE is per-residue-pair and captures whether two parts of the structure are correctly placed relative to each other. Units are ångströms of expected positional error.

Q: What if only a Cα trace is available?
A: P-SEA three-state annotation labels each residue as helix, strand, or coil based purely on the geometry of the Cα trace. It serves as a fallback when the full backbone (and thus DSSP) is unavailable.

Q: What is the amino-acid chain?
A: This is the polypeptide sequence — one letter per residue, N-terminus first. Length ranges from a few dozen residues for small domains to over a thousand for large multi-domain proteins.

Q: What do the rendered images show?
A: The six renders are orthographic views along the three Cartesian axes in both directions. Representation (cartoon, sticks, or surface) and color scheme (sequence-rainbow or by-chain) vary across proteins so the training set covers all the common visualization conventions.

Q: What do the diagnostic plots show?
A: Plot images: a contact map (which residues are close in 3D, as an N×N binary image), a Ramachandran scatter (backbone torsion angles, revealing secondary-structure composition at a glance), and — for AlphaFold structures — a PAE heatmap (pairwise prediction confidence).

Q: How mobile is each atom in the crystal?
A: B-factor (Debye–Waller factor) reflects atomic displacement in the crystal lattice. It is an experimental observable (units Å²), not a prediction; low values mean the atom is pinned down, high values mean it moves or is heterogeneous across the crystal.

Q: Where is each backbone atom in 3D?
A: The mmCIF table is the protein's shape written out atom by atom. For each backbone N, Cα, C, and carbonyl O, it records an (x, y, z) coordinate triple in Å plus the residue type, chain letter, and residue number.